Protein AF-A0AAJ2F6U8-F1 (afdb_monomer_lite)

Foldseek 3Di:
DDDDDDDDDDDDDPPPPPPPPPPPPPDPDDPPDDDPPNVFWDKDFQVPDDLVRLCCDPPNVFFPWKKKWFAPDFDQVVVQVPPPPDSQLPPPPPDRRPGPDMDIDDPVRVSVVSSCVPGIGTDPDHDDDDDDRDGDRMDIWGAGPVRGTD

Structure (mmCIF, N/CA/C/O backbone):
data_AF-A0AAJ2F6U8-F1
#
_entry.id   AF-A0AAJ2F6U8-F1
#
loop_
_atom_site.group_PDB
_atom_site.id
_atom_site.type_symbol
_atom_site.label_atom_id
_atom_site.label_alt_id
_atom_site.label_comp_id
_atom_site.label_asym_id
_atom_site.label_entity_id
_atom_site.label_seq_id
_atom_site.pdbx_PDB_ins_code
_atom_site.Cartn_x
_atom_site.Cartn_y
_atom_site.Cartn_z
_atom_sit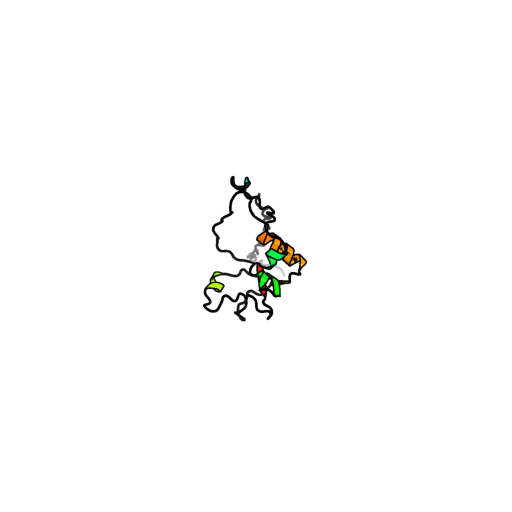e.occupancy
_atom_site.B_iso_or_equiv
_atom_site.auth_seq_id
_atom_site.auth_comp_id
_atom_site.auth_asym_id
_atom_site.auth_atom_id
_atom_site.pdbx_PDB_model_num
ATOM 1 N N . MET A 1 1 ? 23.604 44.448 85.826 1.00 34.81 1 MET A N 1
ATOM 2 C CA . MET A 1 1 ? 24.570 44.944 84.822 1.00 34.81 1 MET A CA 1
ATOM 3 C C . MET A 1 1 ? 25.352 43.764 84.274 1.00 34.81 1 MET A C 1
ATOM 5 O O . MET A 1 1 ? 25.950 43.070 85.074 1.00 34.81 1 MET A O 1
ATOM 9 N N . LYS A 1 2 ? 25.349 43.622 82.942 1.00 37.66 2 LYS A N 1
ATOM 10 C CA . LYS A 1 2 ? 26.334 42.939 82.081 1.00 37.66 2 LYS A CA 1
ATOM 11 C C . LYS A 1 2 ? 26.624 41.437 82.269 1.00 37.66 2 LYS A C 1
ATOM 13 O O . LYS A 1 2 ? 26.944 40.966 83.348 1.00 37.66 2 LYS A O 1
ATOM 18 N N . SER A 1 3 ? 26.726 40.809 81.094 1.00 32.78 3 SER A N 1
ATOM 19 C CA . SER A 1 3 ? 27.633 39.717 80.705 1.00 32.78 3 SER A CA 1
ATOM 20 C C . SER A 1 3 ? 26.930 38.370 80.525 1.00 32.78 3 SER A C 1
ATOM 22 O O . SER A 1 3 ? 26.572 37.716 81.491 1.00 32.78 3 SER A O 1
ATOM 24 N N . LEU A 1 4 ? 26.493 38.035 79.306 1.00 44.59 4 LEU A N 1
ATOM 25 C CA . LEU A 1 4 ? 27.291 37.453 78.211 1.00 44.59 4 LEU A CA 1
ATOM 26 C C . LEU A 1 4 ? 27.838 36.070 78.599 1.00 44.59 4 LEU A C 1
ATOM 28 O O . LEU A 1 4 ? 28.876 35.970 79.248 1.00 44.59 4 LEU A O 1
ATOM 32 N N . LEU A 1 5 ? 27.152 35.017 78.152 1.00 38.34 5 LEU A N 1
ATOM 33 C CA . LEU A 1 5 ? 27.743 33.690 78.025 1.00 38.34 5 LEU A CA 1
ATOM 34 C C . LEU A 1 5 ? 27.276 33.065 76.708 1.00 38.34 5 LEU A C 1
ATOM 36 O O . LEU A 1 5 ? 26.111 32.724 76.518 1.00 38.34 5 LEU A O 1
ATOM 40 N N . LEU A 1 6 ? 28.237 33.034 75.785 1.00 44.00 6 LEU A N 1
ATOM 41 C CA . LEU A 1 6 ? 28.277 32.270 74.548 1.00 44.00 6 LEU A CA 1
ATOM 42 C C . LEU A 1 6 ? 27.800 30.832 74.785 1.00 44.00 6 LEU A C 1
ATOM 44 O O . LEU A 1 6 ? 28.410 30.120 75.579 1.00 44.00 6 LEU A O 1
ATOM 48 N N . ILE A 1 7 ? 26.820 30.371 74.008 1.00 42.47 7 ILE A N 1
ATOM 49 C CA . ILE A 1 7 ? 26.728 28.954 73.650 1.00 42.47 7 ILE A CA 1
ATOM 50 C C . ILE A 1 7 ? 26.625 28.868 72.131 1.00 42.47 7 ILE A C 1
ATOM 52 O O . ILE A 1 7 ? 25.604 29.155 71.510 1.00 42.47 7 ILE A O 1
ATOM 56 N N . THR A 1 8 ? 27.762 28.514 71.554 1.00 40.56 8 THR A N 1
ATOM 57 C CA . THR A 1 8 ? 28.006 28.187 70.157 1.00 40.56 8 THR A CA 1
ATOM 58 C C . THR A 1 8 ? 27.223 26.919 69.802 1.00 40.56 8 THR A C 1
ATOM 60 O O . THR A 1 8 ? 27.585 25.833 70.248 1.00 40.56 8 THR A O 1
ATOM 63 N N . VAL A 1 9 ? 26.155 27.025 69.006 1.00 41.53 9 VAL A N 1
ATOM 64 C CA . VAL A 1 9 ? 25.523 25.844 68.395 1.00 41.53 9 VAL A CA 1
ATOM 65 C C . VAL A 1 9 ? 26.220 25.575 67.069 1.00 41.53 9 VAL A C 1
ATOM 67 O O . VAL A 1 9 ? 26.153 26.360 66.124 1.00 41.53 9 VAL A O 1
ATOM 70 N N . ILE A 1 10 ? 26.953 24.468 67.057 1.00 47.31 10 ILE A N 1
ATOM 71 C CA . ILE A 1 10 ? 27.755 23.978 65.945 1.00 47.31 10 ILE A CA 1
ATOM 72 C C . ILE A 1 10 ? 26.834 23.468 64.831 1.00 47.31 10 ILE A C 1
ATOM 74 O O . ILE A 1 10 ? 25.997 22.595 65.040 1.00 47.31 10 ILE A O 1
ATOM 78 N N . LEU A 1 11 ? 27.031 24.060 63.652 1.00 47.62 11 LEU A N 1
ATOM 79 C CA . LEU A 1 11 ? 27.083 23.439 62.327 1.00 47.62 11 LEU A CA 1
ATOM 80 C C . LEU A 1 11 ? 26.581 21.983 62.235 1.00 47.62 11 LEU A C 1
ATOM 82 O O . LEU A 1 11 ? 27.277 21.055 62.623 1.00 47.62 11 LEU A O 1
ATOM 86 N N . ASN A 1 12 ? 25.448 21.785 61.566 1.00 43.22 12 ASN A N 1
ATOM 87 C CA . ASN A 1 12 ? 25.259 20.649 60.662 1.00 43.22 12 ASN A CA 1
ATOM 88 C C . ASN A 1 12 ? 24.414 21.130 59.483 1.00 43.22 12 ASN A C 1
ATOM 90 O O . ASN A 1 12 ? 23.206 20.921 59.400 1.00 43.22 12 ASN A O 1
ATOM 94 N N . GLY A 1 13 ? 25.082 21.867 58.594 1.00 41.97 13 GLY A N 1
ATOM 95 C CA . GLY A 1 13 ? 24.553 22.185 57.281 1.00 41.97 13 GLY A CA 1
ATOM 96 C C . GLY A 1 13 ? 24.452 20.902 56.469 1.00 41.97 13 GLY A C 1
ATOM 97 O O . GLY A 1 13 ? 25.464 20.318 56.088 1.00 41.97 13 GLY A O 1
ATOM 98 N N . VAL A 1 14 ? 23.225 20.473 56.191 1.00 45.31 14 VAL A N 1
ATOM 99 C CA . VAL A 1 14 ? 22.954 19.543 55.099 1.00 45.31 14 VAL A CA 1
ATOM 100 C C . VAL A 1 14 ? 23.196 20.325 53.813 1.00 45.31 14 VAL A C 1
ATOM 102 O O . VAL A 1 14 ? 22.359 21.109 53.366 1.00 45.31 14 VAL A O 1
ATOM 105 N N . ILE A 1 15 ? 24.395 20.166 53.257 1.00 51.28 15 ILE A N 1
ATOM 106 C CA . ILE A 1 15 ? 24.725 20.644 51.920 1.00 51.28 15 ILE A CA 1
ATOM 107 C C . ILE A 1 15 ? 23.877 19.813 50.957 1.00 51.28 15 ILE A C 1
ATOM 109 O O . ILE A 1 15 ? 24.193 18.663 50.660 1.00 51.28 15 ILE A O 1
ATOM 113 N N . MET A 1 16 ? 22.771 20.395 50.497 1.00 42.00 16 MET A N 1
ATOM 114 C CA . MET A 1 16 ? 22.053 19.922 49.320 1.00 42.00 16 MET A CA 1
ATOM 115 C C . MET A 1 16 ? 23.050 19.932 48.158 1.00 42.00 16 MET A C 1
ATOM 117 O O . MET A 1 16 ? 23.427 20.992 47.657 1.00 42.00 16 MET A O 1
ATOM 121 N N . MET A 1 17 ? 23.531 18.755 47.759 1.00 46.75 17 MET A N 1
ATOM 122 C CA . MET A 1 17 ? 24.274 18.618 46.516 1.00 46.75 17 MET A CA 1
ATOM 123 C C . MET A 1 17 ? 23.321 18.941 45.370 1.00 46.75 17 MET A C 1
ATOM 125 O O . MET A 1 17 ? 22.457 18.143 45.013 1.00 46.75 17 MET A O 1
ATOM 129 N N . ASN A 1 18 ? 23.483 20.132 44.796 1.00 41.53 18 ASN A N 1
ATOM 130 C CA . ASN A 1 18 ? 22.965 20.441 43.476 1.00 41.53 18 ASN A CA 1
ATOM 131 C C . ASN A 1 18 ? 23.584 19.437 42.498 1.00 41.53 18 ASN A C 1
ATOM 133 O O . ASN A 1 18 ? 24.752 19.552 42.125 1.00 41.53 18 ASN A O 1
ATOM 137 N N . GLY A 1 19 ? 22.806 18.427 42.114 1.00 43.03 19 GLY A N 1
ATOM 138 C CA . GLY A 1 19 ? 23.137 17.550 41.004 1.00 43.03 19 GLY A CA 1
ATOM 139 C C . GLY A 1 19 ? 23.170 18.377 39.726 1.00 43.03 19 GLY A C 1
ATOM 140 O O . GLY A 1 19 ? 22.134 18.655 39.126 1.00 43.03 19 GLY A O 1
ATOM 141 N N . VAL A 1 20 ? 24.365 18.793 39.313 1.00 50.47 20 VAL A N 1
ATOM 142 C CA . VAL A 1 20 ? 24.597 19.342 37.979 1.00 50.47 20 VAL A CA 1
ATOM 143 C C . VAL A 1 20 ? 24.351 18.206 36.991 1.00 50.47 20 VAL A C 1
ATOM 145 O O . VAL A 1 20 ? 25.188 17.320 36.821 1.00 50.47 20 VAL A O 1
ATOM 148 N N . SER A 1 21 ? 23.182 18.213 36.351 1.00 47.75 21 SER A N 1
ATOM 149 C CA . SER A 1 21 ? 22.922 17.379 35.182 1.00 47.75 21 SER A CA 1
ATOM 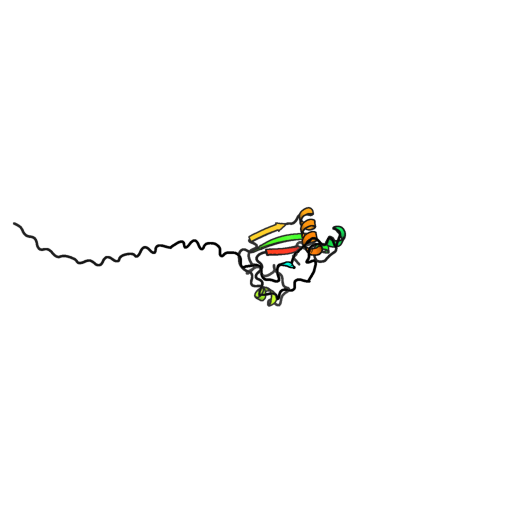150 C C . SER A 1 21 ? 23.827 17.875 34.057 1.00 47.75 21 SER A C 1
ATOM 152 O O . SER A 1 21 ? 23.532 18.862 33.380 1.00 47.75 21 SER A O 1
ATOM 154 N N . GLN A 1 22 ? 24.989 17.240 33.898 1.00 53.06 22 GLN A N 1
ATOM 155 C CA . GLN A 1 22 ? 25.832 17.477 32.738 1.00 53.06 22 GLN A CA 1
ATOM 156 C C . GLN A 1 22 ? 25.081 16.945 31.517 1.00 53.06 22 GLN A C 1
ATOM 158 O O . GLN A 1 22 ? 25.026 15.741 31.267 1.00 53.06 22 GLN A O 1
ATOM 163 N N . ASN A 1 23 ? 24.492 17.868 30.756 1.00 51.53 23 ASN A N 1
ATOM 164 C CA . ASN A 1 23 ? 24.100 17.659 29.370 1.00 51.53 23 ASN A CA 1
ATOM 165 C C . ASN A 1 23 ? 25.373 17.340 28.568 1.00 51.53 23 ASN A C 1
ATOM 167 O O . ASN A 1 23 ? 25.960 18.205 27.916 1.00 51.53 23 ASN A O 1
ATOM 171 N N . LEU A 1 24 ? 25.835 16.091 28.640 1.00 53.97 24 LEU A N 1
ATOM 172 C CA . LEU A 1 24 ? 26.804 15.561 27.696 1.00 53.97 24 LEU A CA 1
ATOM 173 C C . LEU A 1 24 ? 26.088 15.507 26.347 1.00 53.97 24 LEU A C 1
ATOM 175 O O . LEU A 1 24 ? 25.430 14.519 26.019 1.00 53.97 24 LEU A O 1
ATOM 179 N N . LYS A 1 25 ? 26.194 16.594 25.574 1.00 49.38 25 LYS A N 1
ATOM 180 C CA . LYS A 1 25 ? 25.961 16.570 24.130 1.00 49.38 25 LYS A CA 1
ATOM 181 C C . LYS A 1 25 ? 26.904 15.512 23.570 1.00 49.38 25 LYS A C 1
ATOM 183 O O . LYS A 1 25 ? 28.074 15.784 23.319 1.00 49.38 25 LYS A O 1
ATOM 188 N N . ARG A 1 26 ? 26.418 14.278 23.438 1.00 53.47 26 ARG A N 1
ATOM 189 C CA . ARG A 1 26 ? 27.126 13.255 22.677 1.00 53.47 26 ARG A CA 1
ATOM 190 C C . ARG A 1 26 ? 27.153 13.779 21.252 1.00 53.47 26 ARG A C 1
ATOM 192 O O . ARG A 1 26 ? 26.100 13.921 20.632 1.00 53.47 26 ARG A O 1
ATOM 199 N N . ASN A 1 27 ? 28.342 14.117 20.767 1.00 54.53 27 ASN A N 1
ATOM 200 C CA . ASN A 1 27 ? 28.534 14.315 19.341 1.00 54.53 27 ASN A CA 1
ATOM 201 C C . ASN A 1 27 ? 27.988 13.063 18.640 1.00 54.53 27 ASN A C 1
ATOM 203 O O . ASN A 1 27 ? 28.251 11.957 19.132 1.00 54.53 27 ASN A O 1
ATOM 207 N N . PRO A 1 28 ? 27.201 13.205 17.558 1.00 62.22 28 PRO A N 1
ATOM 208 C CA . PRO A 1 28 ? 26.773 12.056 16.781 1.00 62.22 28 PRO A CA 1
ATOM 209 C C . PRO A 1 28 ? 28.012 11.232 16.455 1.00 62.22 28 PRO A C 1
ATOM 211 O O . PRO A 1 28 ? 29.011 11.784 15.987 1.00 62.22 28 PRO A O 1
ATOM 214 N N . LEU A 1 29 ? 27.971 9.936 16.768 1.00 61.91 29 LEU A N 1
ATOM 215 C CA . LEU A 1 29 ? 29.039 9.040 16.354 1.00 61.91 29 LEU A CA 1
ATOM 216 C C . LEU A 1 29 ? 29.213 9.210 14.838 1.00 61.91 29 LEU A C 1
ATOM 218 O O . LEU A 1 29 ? 28.202 9.312 14.131 1.00 61.91 29 LEU A O 1
ATOM 222 N N . PRO A 1 30 ? 30.458 9.282 14.334 1.00 69.69 30 PRO A N 1
ATOM 223 C CA . PRO A 1 30 ? 30.667 9.244 12.899 1.00 69.69 30 PRO A CA 1
ATOM 224 C C . PRO A 1 30 ? 29.962 7.995 12.356 1.00 69.69 30 PRO A C 1
ATOM 226 O O . PRO A 1 30 ? 29.974 6.956 13.030 1.00 69.69 30 PRO A O 1
ATOM 229 N N . PRO A 1 31 ? 29.304 8.090 11.188 1.00 65.88 31 PRO A N 1
ATOM 230 C CA . PRO A 1 31 ? 28.663 6.929 10.598 1.00 65.88 31 PRO A CA 1
ATOM 231 C C . PRO A 1 31 ? 29.699 5.801 10.488 1.00 65.88 31 PRO A C 1
ATOM 233 O O . PRO A 1 31 ? 30.867 6.082 10.189 1.00 65.88 31 PRO A O 1
ATOM 236 N N . PRO A 1 32 ? 29.309 4.545 10.771 1.00 68.75 32 PRO A N 1
ATOM 237 C CA . PRO A 1 32 ? 30.217 3.422 10.615 1.00 68.75 32 PRO A CA 1
ATOM 238 C C . PRO A 1 32 ? 30.791 3.430 9.189 1.00 68.75 32 PRO A C 1
ATOM 240 O O . PRO A 1 32 ? 30.074 3.785 8.246 1.00 68.75 32 PRO A O 1
ATOM 243 N N . PRO A 1 33 ? 32.085 3.103 9.016 1.00 69.06 33 PRO A N 1
ATOM 244 C CA . PRO A 1 33 ? 32.684 3.039 7.693 1.00 69.06 33 PRO A CA 1
ATOM 245 C C . PRO A 1 33 ? 31.895 2.046 6.831 1.00 69.06 33 PRO A C 1
ATOM 247 O O . PRO A 1 33 ? 31.513 0.987 7.341 1.00 69.06 33 PRO A O 1
ATOM 250 N N . PRO A 1 34 ? 31.655 2.373 5.549 1.00 60.53 34 PRO A N 1
ATOM 251 C CA . PRO A 1 34 ? 30.870 1.526 4.669 1.00 60.53 34 PRO A CA 1
ATOM 252 C C . PRO A 1 34 ? 31.498 0.135 4.616 1.00 60.53 34 PRO A C 1
ATOM 254 O O . PRO A 1 34 ? 32.697 -0.003 4.339 1.00 60.53 34 PRO A O 1
ATOM 257 N N . SER A 1 35 ? 30.713 -0.902 4.908 1.00 57.97 35 SER A N 1
ATOM 258 C CA . SER A 1 35 ? 31.209 -2.273 4.834 1.00 57.97 35 SER A CA 1
ATOM 259 C C . SER A 1 35 ? 31.673 -2.569 3.396 1.00 57.97 35 SER A C 1
ATOM 261 O O . SER A 1 35 ? 31.062 -2.078 2.440 1.00 57.97 35 SER A O 1
ATOM 263 N N . PRO A 1 36 ? 32.719 -3.392 3.183 1.00 57.25 36 PRO A N 1
ATOM 264 C CA . PRO A 1 36 ? 33.247 -3.700 1.845 1.00 57.25 36 PRO A CA 1
ATOM 265 C C . PRO A 1 36 ? 32.206 -4.227 0.832 1.00 57.25 36 PRO A C 1
ATOM 267 O O . PRO A 1 36 ? 32.450 -4.208 -0.376 1.00 57.25 36 PRO A O 1
ATOM 270 N N . ASN A 1 37 ? 31.028 -4.649 1.307 1.00 55.09 37 ASN A N 1
ATOM 271 C CA . ASN A 1 37 ? 29.913 -5.152 0.506 1.00 55.09 37 ASN A CA 1
ATOM 272 C C . ASN A 1 37 ? 28.884 -4.076 0.084 1.00 55.09 37 ASN A C 1
ATOM 274 O O . ASN A 1 37 ? 28.031 -4.357 -0.760 1.00 55.09 37 ASN A O 1
ATOM 278 N N . GLU A 1 38 ? 28.966 -2.838 0.581 1.00 55.94 38 GLU A N 1
ATOM 279 C CA . GLU A 1 38 ? 27.985 -1.770 0.295 1.00 55.94 38 GLU A CA 1
ATOM 280 C C . GLU A 1 38 ? 28.021 -1.246 -1.145 1.00 55.94 38 GLU A C 1
ATOM 282 O O . GLU A 1 38 ? 27.044 -0.680 -1.639 1.00 55.94 38 GLU A O 1
ATOM 287 N N . LYS A 1 39 ? 29.118 -1.479 -1.875 1.00 52.91 39 LYS A N 1
ATOM 288 C CA . LYS A 1 39 ? 29.294 -0.958 -3.241 1.00 52.91 39 LYS A CA 1
ATOM 289 C C . LYS A 1 39 ? 28.274 -1.521 -4.248 1.00 52.91 39 LYS A C 1
ATOM 291 O O . LYS A 1 39 ? 28.088 -0.929 -5.314 1.00 52.91 39 LYS A O 1
ATOM 296 N N . TRP A 1 40 ? 27.599 -2.627 -3.922 1.00 54.09 40 TRP A N 1
ATOM 297 C CA . TRP A 1 40 ? 26.744 -3.373 -4.856 1.00 54.09 40 TRP A CA 1
ATOM 298 C C . TRP A 1 40 ? 25.241 -3.293 -4.573 1.00 54.09 40 TRP A C 1
ATOM 300 O O . TRP A 1 40 ? 24.452 -3.688 -5.431 1.00 54.09 40 TRP A O 1
ATOM 310 N N . LEU A 1 41 ? 24.818 -2.726 -3.442 1.00 68.06 41 LEU A N 1
ATOM 311 C CA . LEU A 1 41 ? 23.402 -2.621 -3.077 1.00 68.06 41 LEU A CA 1
ATOM 312 C C . LEU A 1 41 ? 22.814 -1.273 -3.506 1.00 68.06 41 LEU A C 1
ATOM 314 O O . LEU A 1 41 ? 22.287 -0.504 -2.709 1.00 68.06 41 LEU A O 1
ATOM 318 N N . LYS A 1 42 ? 22.890 -0.969 -4.806 1.00 78.56 42 LYS A N 1
ATOM 319 C CA . LYS A 1 42 ? 22.154 0.171 -5.369 1.00 78.56 42 LYS A CA 1
ATOM 320 C C . LYS A 1 42 ? 20.722 -0.258 -5.669 1.00 78.56 42 LYS A C 1
ATOM 322 O O . LYS A 1 42 ? 20.487 -0.961 -6.654 1.00 78.56 42 LYS A O 1
ATOM 327 N N . CYS A 1 43 ? 19.785 0.170 -4.825 1.00 83.75 43 CYS A N 1
ATOM 328 C CA . CYS A 1 43 ? 18.360 0.103 -5.132 1.00 83.75 43 CYS A CA 1
ATOM 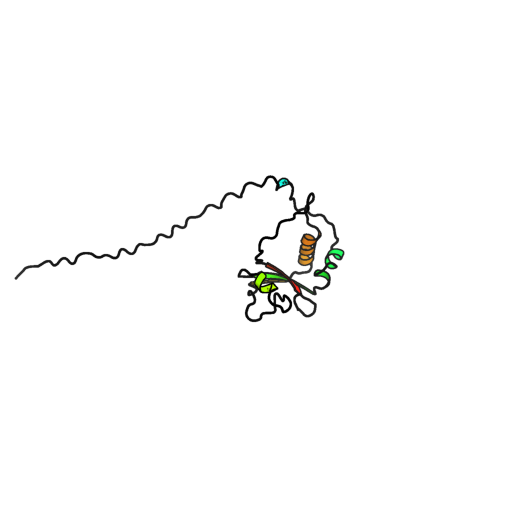329 C C . CYS A 1 43 ? 18.054 1.101 -6.259 1.00 83.75 43 CYS A C 1
ATOM 331 O O . CYS A 1 43 ? 18.389 2.282 -6.164 1.00 83.75 43 CYS A O 1
ATOM 333 N N . VAL A 1 44 ? 17.481 0.618 -7.356 1.00 90.06 44 VAL A N 1
ATOM 334 C CA . VAL A 1 44 ? 17.235 1.391 -8.579 1.00 90.06 44 VAL A CA 1
ATOM 335 C C . VAL A 1 44 ? 15.826 1.133 -9.109 1.00 90.06 44 VAL A C 1
ATOM 337 O O . VAL A 1 44 ? 15.264 0.067 -8.844 1.00 90.06 44 VAL A O 1
ATOM 340 N N . PRO A 1 45 ? 15.270 2.052 -9.916 1.00 92.31 45 PRO A N 1
ATOM 341 C CA . PRO A 1 45 ? 14.074 1.756 -10.685 1.00 92.31 45 PRO A CA 1
ATOM 342 C C . PRO A 1 45 ? 14.370 0.667 -11.730 1.00 92.31 45 PRO A C 1
ATOM 344 O O . PRO A 1 45 ? 15.311 0.768 -12.519 1.00 92.31 45 PRO A O 1
ATOM 347 N N . LEU A 1 46 ? 13.547 -0.376 -11.725 1.00 91.50 46 LEU A N 1
ATOM 348 C CA . LEU A 1 46 ? 13.533 -1.491 -12.669 1.00 91.50 46 LEU A CA 1
ATOM 349 C C . LEU A 1 46 ? 12.452 -1.326 -13.744 1.00 91.50 46 LEU A C 1
ATOM 351 O O . LEU A 1 46 ? 12.563 -1.937 -14.801 1.00 91.50 46 LEU A O 1
ATOM 355 N N . ASN A 1 47 ? 11.414 -0.518 -13.485 1.00 92.88 47 ASN A N 1
ATOM 356 C CA . ASN A 1 47 ? 10.306 -0.253 -14.420 1.00 92.88 47 ASN A CA 1
ATOM 357 C C . ASN A 1 47 ? 9.616 -1.517 -14.957 1.00 92.88 47 ASN A C 1
ATOM 359 O O . ASN A 1 47 ? 9.204 -1.569 -16.112 1.00 92.88 47 ASN A O 1
ATOM 363 N N . LYS A 1 48 ? 9.490 -2.543 -14.112 1.00 94.44 48 LYS A N 1
ATOM 364 C CA . LYS A 1 48 ? 9.034 -3.875 -14.517 1.00 94.44 48 LYS A CA 1
ATOM 365 C C . LYS A 1 48 ? 7.546 -3.933 -14.886 1.00 94.44 48 LYS A C 1
ATOM 367 O O . LYS A 1 48 ? 7.177 -4.691 -15.777 1.00 94.44 48 LYS A O 1
ATOM 372 N N . TYR A 1 49 ? 6.699 -3.158 -14.210 1.00 96.81 49 TYR A N 1
ATOM 373 C CA . TYR A 1 49 ? 5.243 -3.221 -14.344 1.00 96.81 49 TYR A CA 1
ATOM 374 C C . TYR A 1 49 ? 4.605 -1.847 -14.574 1.00 96.81 49 TYR A C 1
ATOM 376 O O . TYR A 1 49 ? 4.900 -0.862 -13.884 1.00 96.81 49 TYR A O 1
ATOM 384 N N . ALA A 1 50 ? 3.652 -1.792 -15.502 1.00 97.12 50 ALA A N 1
ATOM 385 C CA . ALA A 1 50 ? 2.831 -0.612 -15.746 1.00 97.12 50 ALA A CA 1
ATOM 386 C C . ALA A 1 50 ? 1.863 -0.335 -14.580 1.00 97.12 50 ALA A C 1
ATOM 388 O O . ALA A 1 50 ? 1.572 -1.204 -13.756 1.00 97.12 50 ALA A O 1
ATOM 389 N N . ALA A 1 51 ? 1.319 0.884 -14.516 1.00 95.75 51 ALA A N 1
ATOM 390 C CA . ALA A 1 51 ? 0.393 1.284 -13.452 1.00 95.75 51 ALA A CA 1
ATOM 391 C C . ALA A 1 51 ? -0.860 0.400 -13.362 1.00 95.75 51 ALA A C 1
ATOM 393 O O . ALA A 1 51 ? -1.302 0.072 -12.264 1.00 95.75 51 ALA A O 1
ATOM 394 N N . THR A 1 52 ? -1.415 -0.015 -14.500 1.00 96.19 52 THR A N 1
ATOM 395 C CA . THR A 1 52 ? -2.592 -0.894 -14.556 1.00 96.19 52 THR A CA 1
ATOM 396 C C . THR A 1 52 ? -2.295 -2.286 -14.003 1.00 96.19 52 THR A C 1
ATOM 398 O O . THR A 1 52 ? -3.096 -2.806 -13.236 1.00 96.19 52 THR A O 1
ATOM 401 N N . GLN A 1 53 ? -1.121 -2.846 -14.311 1.00 97.81 53 GLN A N 1
ATOM 402 C CA . GLN A 1 53 ? -0.684 -4.152 -13.807 1.00 97.81 53 GLN A CA 1
ATOM 403 C C . GLN A 1 53 ? -0.468 -4.122 -12.292 1.00 97.81 53 GLN A C 1
ATOM 405 O O . GLN A 1 53 ? -0.953 -4.992 -11.580 1.00 97.81 53 GLN A O 1
ATOM 410 N N . ARG A 1 54 ? 0.193 -3.078 -11.776 1.00 97.00 54 ARG A N 1
ATOM 411 C CA . ARG A 1 54 ? 0.479 -2.952 -10.337 1.00 97.00 54 ARG A CA 1
ATOM 412 C C . ARG A 1 54 ? -0.780 -2.909 -9.468 1.00 97.00 54 ARG A C 1
ATOM 414 O O . ARG A 1 54 ? -0.764 -3.420 -8.356 1.00 97.00 54 ARG A O 1
ATOM 421 N N . LYS A 1 55 ? -1.879 -2.343 -9.979 1.00 94.12 55 LYS A N 1
ATOM 422 C CA . LYS A 1 55 ? -3.181 -2.321 -9.285 1.00 94.12 55 LYS A CA 1
ATOM 423 C C . LYS A 1 55 ? -3.874 -3.685 -9.238 1.00 94.12 55 LYS A C 1
ATOM 425 O O . LYS A 1 55 ? -4.792 -3.860 -8.449 1.00 94.12 55 LYS A O 1
ATOM 430 N N . GLN A 1 56 ? -3.469 -4.633 -10.082 1.00 96.81 56 GLN A N 1
ATOM 431 C CA . GLN A 1 56 ? -4.028 -5.987 -10.107 1.00 96.81 56 GLN A CA 1
ATOM 432 C C . GLN A 1 56 ? -3.345 -6.926 -9.108 1.00 96.81 56 GLN A C 1
ATOM 434 O O . GLN A 1 56 ? -3.837 -8.030 -8.880 1.00 96.81 56 GLN A O 1
ATOM 439 N N . PHE A 1 57 ? -2.235 -6.504 -8.500 1.00 96.56 57 PHE A N 1
ATOM 440 C CA . PHE A 1 57 ? -1.527 -7.306 -7.512 1.00 96.56 57 PHE A CA 1
ATOM 441 C C . PHE A 1 57 ? -2.211 -7.231 -6.149 1.00 96.56 57 PHE A C 1
ATOM 443 O O . PHE A 1 57 ? -2.669 -6.170 -5.726 1.00 96.56 57 PHE A O 1
ATOM 450 N N . TYR A 1 58 ? -2.249 -8.365 -5.452 1.00 92.19 58 TYR A N 1
ATOM 451 C CA . TYR A 1 58 ? -2.632 -8.392 -4.046 1.00 92.19 58 TYR A CA 1
ATOM 452 C C . TYR A 1 58 ? -1.635 -7.562 -3.222 1.00 92.19 58 TYR A C 1
ATOM 454 O O . TYR A 1 58 ? -0.428 -7.652 -3.483 1.00 92.19 58 TYR A O 1
ATOM 462 N N . PRO A 1 59 ? -2.093 -6.772 -2.233 1.00 94.75 59 PRO A N 1
ATOM 463 C CA . PRO A 1 59 ? -3.490 -6.584 -1.783 1.00 94.75 59 PRO A CA 1
ATOM 464 C C . PRO A 1 59 ? -4.260 -5.435 -2.471 1.00 94.75 59 PRO A C 1
ATOM 466 O O . PRO A 1 59 ? -5.422 -5.175 -2.160 1.00 94.75 59 PRO A O 1
ATOM 469 N N . PHE A 1 60 ? -3.645 -4.732 -3.426 1.00 95.94 60 PHE A N 1
ATOM 470 C CA . PHE A 1 60 ? -4.218 -3.543 -4.076 1.00 95.94 60 PHE A CA 1
ATOM 471 C C . PHE A 1 60 ? -5.454 -3.820 -4.937 1.00 95.94 60 PHE A C 1
ATOM 473 O O . PHE A 1 60 ? -6.277 -2.930 -5.132 1.00 95.94 60 PHE A O 1
ATOM 480 N N . ASN A 1 61 ? -5.596 -5.037 -5.455 1.00 95.88 61 ASN A N 1
ATOM 481 C CA . ASN A 1 61 ? -6.747 -5.430 -6.267 1.00 95.88 61 ASN A CA 1
ATOM 482 C C . ASN A 1 61 ? -8.033 -5.655 -5.458 1.00 95.88 61 ASN A C 1
ATOM 484 O O . ASN A 1 61 ? -9.119 -5.673 -6.037 1.00 95.88 61 ASN A O 1
ATOM 488 N N . GLN A 1 62 ? -7.917 -5.842 -4.143 1.00 95.31 62 GLN A N 1
ATOM 489 C CA . GLN A 1 62 ? -9.042 -6.085 -3.238 1.00 95.31 62 GLN A CA 1
ATOM 490 C C . GLN A 1 62 ? -9.352 -4.875 -2.350 1.00 95.31 62 GLN A C 1
ATOM 492 O O . GLN A 1 62 ? -10.444 -4.793 -1.783 1.00 95.31 62 GLN A O 1
ATOM 497 N N . SER A 1 63 ? -8.427 -3.920 -2.248 1.00 95.25 63 SER A N 1
ATOM 498 C CA . SER A 1 63 ? -8.594 -2.761 -1.384 1.00 95.25 63 SER A CA 1
ATOM 499 C C . SER A 1 63 ? -9.528 -1.714 -1.993 1.00 95.25 63 SER A C 1
ATOM 501 O O . SER A 1 63 ? -9.451 -1.356 -3.169 1.00 95.25 63 SER A O 1
A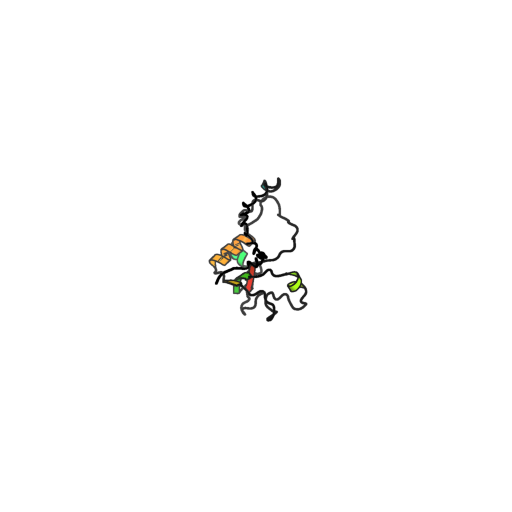TOM 503 N N . SER A 1 64 ? -10.431 -1.199 -1.165 1.00 95.44 64 SER A N 1
ATOM 504 C CA . SER A 1 64 ? -11.208 0.007 -1.459 1.00 95.44 64 SER A CA 1
ATOM 505 C C . SER A 1 64 ? -10.460 1.272 -1.022 1.00 95.44 64 SER A C 1
ATOM 507 O O . SER A 1 64 ? -10.648 2.345 -1.594 1.00 95.44 64 SER A O 1
ATOM 509 N N . LEU A 1 65 ? -9.594 1.133 -0.015 1.00 94.31 65 LEU A N 1
ATOM 510 C CA . LEU A 1 65 ? -8.883 2.214 0.645 1.00 94.31 65 LEU A CA 1
ATOM 511 C C . LEU A 1 65 ? -7.549 1.685 1.178 1.00 94.31 65 LEU A C 1
ATOM 513 O O . LEU A 1 65 ? -7.471 0.565 1.686 1.00 94.31 65 LEU A O 1
ATOM 517 N N . VAL A 1 66 ? -6.505 2.507 1.104 1.00 95.69 66 VAL A N 1
ATOM 518 C CA . VAL A 1 66 ? -5.194 2.197 1.684 1.00 95.69 66 VAL A CA 1
ATOM 519 C C . VAL A 1 66 ? -4.796 3.321 2.624 1.00 95.69 66 VAL A C 1
ATOM 521 O O . VAL A 1 66 ? -4.822 4.495 2.240 1.00 95.69 66 VAL A O 1
ATOM 524 N N . LYS A 1 67 ? -4.426 2.965 3.853 1.00 94.56 67 LYS A N 1
ATOM 525 C CA . LYS A 1 67 ? -3.927 3.910 4.852 1.00 94.56 67 LYS A CA 1
ATOM 526 C C . LYS A 1 67 ? -2.495 3.583 5.235 1.00 94.56 67 LYS A C 1
ATOM 528 O O . LYS A 1 67 ? -2.132 2.420 5.366 1.00 94.56 67 LYS A O 1
ATOM 533 N N . ILE A 1 68 ? -1.712 4.624 5.468 1.00 94.12 68 ILE A N 1
ATOM 534 C CA . ILE A 1 68 ? -0.469 4.537 6.226 1.00 94.12 68 ILE A CA 1
ATOM 535 C C . ILE A 1 68 ? -0.817 4.906 7.661 1.00 94.12 68 ILE A C 1
ATOM 537 O O . ILE A 1 68 ? -1.470 5.928 7.886 1.00 94.12 68 ILE A O 1
ATOM 541 N N . ILE A 1 69 ? -0.442 4.067 8.616 1.00 88.56 69 ILE A N 1
ATOM 542 C CA . ILE A 1 69 ? -0.655 4.335 10.038 1.00 88.56 69 ILE A CA 1
ATOM 543 C C . ILE A 1 69 ? 0.664 4.301 10.788 1.00 88.56 69 ILE A C 1
ATOM 545 O O . ILE A 1 69 ? 1.570 3.560 10.406 1.00 88.56 69 ILE A O 1
ATOM 549 N N . SER A 1 70 ? 0.723 5.071 11.867 1.00 86.12 70 SER A N 1
ATOM 550 C CA . SER A 1 70 ? 1.864 5.147 12.774 1.00 86.12 70 SER A CA 1
ATOM 551 C C . SER A 1 70 ? 1.410 4.842 14.196 1.00 86.12 70 SER A C 1
ATOM 553 O O . SER A 1 70 ? 0.318 5.242 14.612 1.00 86.12 70 SER A O 1
ATOM 555 N N . PHE A 1 71 ? 2.263 4.181 14.967 1.00 80.38 71 PHE A N 1
ATOM 556 C CA . PHE A 1 71 ? 2.004 3.824 16.359 1.00 80.38 71 PHE A CA 1
ATOM 557 C C . PHE A 1 71 ? 2.905 4.632 17.293 1.00 80.38 71 PHE A C 1
ATOM 559 O O . PHE A 1 71 ? 4.068 4.900 16.987 1.00 80.38 71 PHE A O 1
ATOM 566 N N . LYS A 1 72 ? 2.354 5.047 18.437 1.00 70.94 72 LYS A N 1
ATOM 567 C CA . LYS A 1 72 ? 3.077 5.838 19.448 1.00 70.94 72 LYS A CA 1
ATOM 568 C C . LYS A 1 72 ? 4.109 5.008 20.211 1.00 70.94 72 LYS A C 1
ATOM 570 O O . LYS A 1 72 ? 5.179 5.502 20.557 1.00 70.94 72 LYS A O 1
ATOM 575 N N . GLU A 1 73 ? 3.769 3.751 20.456 1.00 67.38 73 GLU A N 1
ATOM 576 C CA . GLU A 1 73 ? 4.550 2.802 21.239 1.00 67.38 73 GLU A CA 1
ATOM 577 C C . GLU A 1 73 ? 4.947 1.608 20.370 1.00 67.38 73 GLU A C 1
ATOM 579 O O . GLU A 1 73 ? 4.341 1.346 19.329 1.00 67.38 73 GLU A O 1
ATOM 584 N N . TYR A 1 74 ? 6.011 0.918 20.778 1.00 59.34 74 TYR A N 1
ATOM 585 C CA . TYR A 1 74 ? 6.478 -0.274 20.084 1.00 59.34 74 TYR A CA 1
ATOM 586 C C . TYR A 1 74 ? 5.446 -1.387 20.231 1.00 59.34 74 TYR A C 1
ATOM 588 O O . TYR A 1 74 ? 5.060 -1.741 21.342 1.00 59.34 74 TYR A O 1
ATOM 596 N N . ILE A 1 75 ? 5.031 -1.955 19.106 1.00 58.31 75 ILE A N 1
ATOM 597 C CA . ILE A 1 75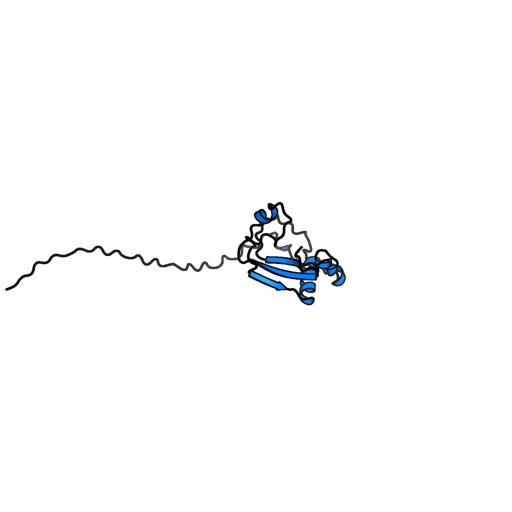 ? 4.160 -3.121 19.094 1.00 58.31 75 ILE A CA 1
ATOM 598 C C . ILE A 1 75 ? 5.041 -4.361 19.113 1.00 58.31 75 ILE A C 1
ATOM 600 O O . ILE A 1 75 ? 5.849 -4.547 18.203 1.00 58.31 75 ILE A O 1
ATOM 604 N N . ASN A 1 76 ? 4.875 -5.217 20.120 1.00 55.38 76 ASN A N 1
ATOM 605 C CA . ASN A 1 76 ? 5.435 -6.559 20.066 1.00 55.38 76 ASN A CA 1
ATOM 606 C C . ASN A 1 76 ? 4.579 -7.418 19.116 1.00 55.38 76 ASN A C 1
ATOM 608 O O . ASN A 1 76 ? 3.401 -7.669 19.378 1.00 55.38 76 ASN A O 1
ATOM 612 N N . ILE A 1 77 ? 5.160 -7.836 17.987 1.00 56.06 77 ILE A N 1
ATOM 613 C CA . ILE A 1 77 ? 4.457 -8.659 16.993 1.00 56.06 77 ILE A CA 1
ATOM 614 C C . ILE A 1 77 ? 4.211 -10.082 17.531 1.00 56.06 77 ILE A C 1
ATOM 616 O O . ILE A 1 77 ? 3.198 -10.691 17.198 1.00 56.06 77 ILE A O 1
ATOM 620 N N . ASP A 1 78 ? 5.045 -10.602 18.434 1.00 48.28 78 ASP A N 1
ATOM 621 C CA . ASP A 1 78 ? 4.891 -11.965 18.967 1.00 48.28 78 ASP A CA 1
ATOM 622 C C . ASP A 1 78 ? 3.615 -12.117 19.813 1.00 48.28 78 ASP A C 1
ATOM 624 O O . ASP A 1 78 ? 3.008 -13.188 19.864 1.00 48.28 78 ASP A O 1
ATOM 628 N N . THR A 1 79 ? 3.145 -11.028 20.429 1.00 48.56 79 THR A N 1
ATOM 629 C CA . THR A 1 79 ? 1.833 -10.981 21.097 1.00 48.56 79 THR A CA 1
ATOM 630 C C . THR A 1 79 ? 0.648 -10.883 20.128 1.00 48.56 79 THR A C 1
ATOM 632 O O . THR A 1 79 ? -0.454 -11.262 20.508 1.00 48.56 79 THR A O 1
ATOM 635 N N . LEU A 1 80 ? 0.855 -10.438 18.882 1.00 49.94 80 LEU A N 1
ATOM 636 C CA . LEU A 1 80 ? -0.178 -10.398 17.831 1.00 49.94 80 LEU A CA 1
ATOM 637 C C . LEU A 1 80 ? -0.378 -11.750 17.137 1.00 49.94 80 LEU A C 1
ATOM 639 O O . LEU A 1 80 ? -1.466 -12.030 16.646 1.00 49.94 80 LEU A O 1
ATOM 643 N N . ILE A 1 81 ? 0.670 -12.574 17.065 1.00 46.38 81 ILE A N 1
ATOM 644 C CA . ILE A 1 81 ? 0.648 -13.850 16.332 1.00 46.38 81 ILE A CA 1
ATOM 645 C C . ILE A 1 81 ? 0.092 -14.992 17.204 1.00 46.38 81 ILE A C 1
ATOM 647 O O . ILE A 1 81 ? -0.514 -15.924 16.684 1.00 46.38 81 ILE A O 1
ATOM 651 N N . ASN A 1 82 ? 0.256 -14.917 18.531 1.00 42.12 82 ASN A N 1
ATOM 652 C CA . ASN A 1 82 ? -0.164 -15.977 19.459 1.00 42.12 82 ASN A CA 1
ATOM 653 C C . ASN A 1 82 ? -1.621 -15.863 19.952 1.00 42.12 82 ASN A C 1
ATOM 655 O O . ASN A 1 82 ? -2.099 -16.757 20.653 1.00 42.12 82 ASN A O 1
ATOM 659 N N . SER A 1 83 ? -2.358 -14.809 19.588 1.00 43.06 83 SER A N 1
ATOM 660 C CA . SER A 1 83 ? -3.812 -14.791 19.762 1.00 43.06 83 SER A CA 1
ATOM 661 C C . SER A 1 83 ? -4.453 -15.656 18.673 1.00 43.06 83 SER A C 1
ATOM 663 O O . SER A 1 83 ? -4.491 -15.274 17.511 1.00 43.06 83 SER A O 1
ATOM 665 N N . VAL A 1 84 ? -4.964 -16.830 19.050 1.00 41.41 84 VAL A N 1
ATOM 666 C CA . VAL A 1 84 ? -5.582 -17.864 18.183 1.00 41.41 84 VAL A CA 1
ATOM 667 C C . VAL A 1 84 ? -6.909 -17.418 17.524 1.00 41.41 84 VAL A C 1
ATOM 669 O O . VAL A 1 84 ? -7.631 -18.203 16.919 1.00 41.41 84 VAL A O 1
ATOM 672 N N . THR A 1 85 ? -7.237 -16.135 17.572 1.00 41.00 85 THR A N 1
ATOM 673 C CA . THR A 1 85 ? -8.254 -15.516 16.722 1.00 41.00 85 THR A CA 1
ATOM 674 C C . THR A 1 85 ? -7.514 -14.682 15.692 1.00 41.00 85 THR A C 1
ATOM 676 O O . THR A 1 85 ? -6.764 -13.812 16.120 1.00 41.00 85 THR A O 1
ATOM 679 N N . GLU A 1 86 ? -7.698 -14.994 14.397 1.00 38.88 86 GLU A N 1
ATOM 680 C CA . GLU A 1 86 ? -7.375 -14.189 13.197 1.00 38.88 86 GLU A CA 1
ATOM 681 C C . GLU A 1 86 ? -6.550 -12.930 13.499 1.00 38.88 86 GLU A C 1
ATOM 683 O O . GLU A 1 86 ? -7.101 -12.080 14.204 1.00 38.88 86 GLU A O 1
ATOM 688 N N . PRO A 1 87 ? -5.311 -12.764 12.975 1.00 39.19 87 PRO A N 1
ATOM 689 C CA . PRO A 1 87 ? -4.398 -11.662 13.292 1.00 39.19 87 PRO A CA 1
ATOM 690 C C . PRO A 1 87 ? -4.986 -10.343 12.803 1.00 39.19 87 PRO A C 1
ATOM 692 O O . PRO A 1 87 ? -4.606 -9.726 11.813 1.00 39.19 87 PRO A O 1
ATOM 695 N N . THR A 1 88 ? -5.975 -9.904 13.540 1.00 41.72 88 THR A N 1
ATOM 696 C CA . THR A 1 88 ? -6.638 -8.653 13.408 1.00 41.72 88 THR A CA 1
ATOM 697 C C . THR A 1 88 ? -5.708 -7.759 14.175 1.00 41.72 88 THR A C 1
ATOM 699 O O . THR A 1 88 ? -5.804 -7.583 15.386 1.00 41.72 88 THR A O 1
ATOM 702 N N . ILE A 1 89 ? -4.849 -7.108 13.401 1.00 47.16 89 ILE A N 1
ATOM 703 C CA . ILE A 1 89 ? -4.126 -5.884 13.756 1.00 47.16 89 ILE A CA 1
ATOM 704 C C . ILE A 1 89 ? -5.087 -4.839 14.414 1.00 47.16 89 ILE A C 1
ATOM 706 O O . ILE A 1 89 ? -4.648 -3.824 14.943 1.00 47.16 89 ILE A O 1
ATOM 710 N N . PHE A 1 90 ? -6.404 -5.113 14.434 1.00 46.44 90 PHE A N 1
ATOM 711 C CA . PHE A 1 90 ? -7.520 -4.267 14.819 1.00 46.44 90 PHE A CA 1
ATOM 712 C C . PHE A 1 90 ? -8.605 -4.904 15.726 1.00 46.44 90 PHE A C 1
ATOM 714 O O . PHE A 1 90 ? -9.638 -4.249 15.869 1.00 46.44 90 PHE A O 1
ATOM 721 N N . ALA A 1 91 ? -8.477 -6.108 16.323 1.00 38.84 91 ALA A N 1
ATOM 722 C CA . ALA A 1 91 ? -9.615 -6.712 17.071 1.00 38.84 91 ALA A CA 1
ATOM 723 C C . ALA A 1 91 ? -9.469 -6.917 18.584 1.00 38.84 91 ALA A C 1
ATOM 725 O O . ALA A 1 91 ? -10.395 -7.455 19.185 1.00 38.84 91 ALA A O 1
ATOM 726 N N . ASP A 1 92 ? -8.423 -6.417 19.243 1.00 39.78 92 ASP A N 1
ATOM 727 C CA . ASP A 1 92 ? -8.504 -6.257 20.701 1.00 39.78 92 ASP A CA 1
ATOM 728 C C . ASP A 1 92 ? -8.917 -4.823 21.052 1.00 39.78 92 ASP A C 1
ATOM 730 O O . ASP A 1 92 ? -8.078 -3.935 21.152 1.00 39.78 92 ASP A O 1
ATOM 734 N N . LEU A 1 93 ? -10.219 -4.576 21.230 1.00 43.72 93 LEU A N 1
ATOM 735 C CA . LEU A 1 93 ? -10.777 -3.284 21.666 1.00 43.72 93 LEU A CA 1
ATOM 736 C C . LEU A 1 93 ? -10.192 -2.773 23.001 1.00 43.72 93 LEU A C 1
ATOM 738 O O . LEU A 1 93 ? -10.396 -1.601 23.323 1.00 43.72 93 LEU A O 1
ATOM 742 N N . GLN A 1 94 ? -9.471 -3.602 23.767 1.00 45.31 94 GLN A N 1
ATOM 743 C CA . GLN A 1 94 ? -8.887 -3.213 25.052 1.00 45.31 94 GLN A CA 1
ATOM 744 C C . GLN A 1 94 ? -7.371 -2.956 25.009 1.00 45.31 94 GLN A C 1
ATOM 746 O O . GLN A 1 94 ? -6.905 -2.150 25.813 1.00 45.31 94 GLN A O 1
ATOM 751 N N . ASN A 1 95 ? -6.619 -3.517 24.049 1.00 46.84 95 ASN A N 1
ATOM 752 C CA . ASN A 1 95 ? -5.148 -3.386 23.983 1.00 46.84 95 ASN A CA 1
ATOM 753 C C . ASN A 1 95 ? -4.585 -2.992 22.606 1.00 46.84 95 ASN A C 1
ATOM 755 O O . ASN A 1 95 ? -3.434 -3.305 22.294 1.00 46.84 95 ASN A O 1
ATOM 759 N N . GLN A 1 96 ? -5.350 -2.291 21.760 1.00 54.03 96 GLN A N 1
ATOM 760 C CA . GLN A 1 96 ? -4.774 -1.800 20.504 1.00 54.03 96 GLN A CA 1
ATOM 761 C C . GLN A 1 96 ? -3.619 -0.834 20.786 1.00 54.03 96 GLN A C 1
ATOM 763 O O . GLN A 1 96 ? -3.781 0.099 21.586 1.00 54.03 96 GLN A O 1
ATOM 768 N N . PRO A 1 97 ? -2.485 -0.960 20.078 1.00 55.06 97 PRO A N 1
ATOM 769 C CA . PRO A 1 97 ? -1.543 0.137 19.998 1.00 55.06 97 PRO A CA 1
ATOM 770 C C . PRO A 1 97 ? -2.292 1.311 19.381 1.00 55.06 97 PRO A C 1
ATOM 772 O O . PRO A 1 97 ? -2.700 1.270 18.220 1.00 55.06 97 PRO A O 1
ATOM 775 N N . LYS A 1 98 ? -2.552 2.336 20.198 1.00 64.75 98 LYS A N 1
ATOM 776 C CA . LYS A 1 98 ? -3.346 3.494 19.787 1.00 64.75 98 LYS A CA 1
ATOM 777 C C . LYS A 1 98 ? -2.691 4.088 18.548 1.00 64.75 98 LYS A C 1
ATOM 779 O O . LYS A 1 98 ? -1.589 4.636 18.644 1.00 64.75 98 LYS A O 1
ATOM 784 N N . ILE A 1 99 ? -3.363 3.945 17.403 1.00 74.62 99 ILE A N 1
ATOM 785 C CA . ILE A 1 99 ? -2.964 4.583 16.150 1.00 74.62 99 ILE A CA 1
ATOM 786 C C . ILE A 1 99 ? -2.744 6.054 16.479 1.00 74.62 99 ILE A C 1
ATOM 788 O O . ILE A 1 99 ? -3.661 6.756 16.907 1.00 74.62 99 ILE A O 1
ATOM 792 N N . PHE A 1 100 ? -1.496 6.486 16.365 1.00 81.12 100 PHE A N 1
ATOM 793 C CA . PHE A 1 100 ? -1.108 7.847 16.685 1.00 81.12 100 PHE A CA 1
ATOM 794 C C . PHE A 1 100 ? -1.400 8.768 15.510 1.00 81.12 100 PHE A C 1
ATOM 796 O O . PHE A 1 100 ? -1.914 9.868 15.691 1.00 81.12 100 PHE A O 1
ATOM 803 N N . GLU A 1 101 ? -1.095 8.285 14.311 1.00 86.62 101 GLU A N 1
ATOM 804 C CA . GLU A 1 101 ? -1.299 9.006 13.069 1.00 86.62 101 GLU A CA 1
ATOM 805 C C . GLU A 1 101 ? -1.868 8.057 12.021 1.00 86.62 101 GLU A C 1
ATOM 807 O O . GLU A 1 101 ? -1.529 6.873 11.972 1.00 86.62 101 GLU A O 1
ATOM 812 N N . SER A 1 102 ? -2.756 8.582 11.184 1.00 89.06 102 SER A N 1
ATOM 813 C CA . SER A 1 102 ? -3.312 7.851 10.059 1.00 89.06 102 SER A CA 1
ATOM 814 C C . SER A 1 102 ? -3.454 8.777 8.867 1.00 89.06 102 SER A C 1
ATOM 816 O O . SER A 1 102 ? -4.031 9.859 8.970 1.00 89.06 102 SER A O 1
ATOM 818 N N . PHE A 1 103 ? -2.962 8.322 7.722 1.00 94.88 103 PHE A N 1
ATOM 819 C CA . PHE A 1 103 ? -3.026 9.048 6.470 1.00 94.88 103 PHE A CA 1
ATOM 820 C C . PHE A 1 103 ? -3.617 8.158 5.375 1.00 94.88 103 PHE A C 1
ATOM 822 O O . PHE A 1 103 ? -3.112 7.073 5.090 1.00 94.88 103 PHE A O 1
ATOM 829 N N . THR A 1 104 ? -4.705 8.614 4.754 1.00 96.00 104 THR A N 1
ATOM 830 C CA . THR A 1 104 ? -5.367 7.897 3.656 1.00 96.00 104 THR A CA 1
ATOM 831 C C . THR A 1 104 ? -4.735 8.285 2.327 1.00 96.00 104 THR A C 1
ATOM 833 O O . THR A 1 104 ? -4.686 9.466 1.986 1.00 96.00 104 THR A O 1
ATOM 836 N N . LEU A 1 105 ? -4.285 7.294 1.557 1.00 97.44 105 LEU A N 1
ATOM 837 C CA . LEU A 1 105 ? -3.656 7.538 0.265 1.00 97.44 105 LEU A CA 1
ATOM 838 C C . LEU A 1 105 ? -4.696 7.899 -0.794 1.00 97.44 105 LEU A C 1
ATOM 840 O O . LEU A 1 105 ? -5.656 7.165 -1.024 1.00 97.44 105 LEU A O 1
ATOM 844 N N . ASN A 1 106 ? -4.456 8.997 -1.506 1.00 97.38 106 ASN A N 1
ATOM 845 C CA . ASN A 1 106 ? -5.184 9.285 -2.736 1.00 97.38 106 ASN A CA 1
ATOM 846 C C . ASN A 1 106 ? -4.628 8.471 -3.920 1.00 97.38 106 ASN A C 1
ATOM 848 O O . ASN A 1 106 ? -3.589 7.812 -3.834 1.00 97.38 106 ASN A O 1
ATOM 852 N N . GLN A 1 107 ? -5.293 8.554 -5.073 1.00 95.62 107 GLN A N 1
ATOM 853 C CA . GLN A 1 107 ? -4.931 7.760 -6.249 1.00 95.62 107 GLN A CA 1
ATOM 854 C C . GLN A 1 107 ? -3.507 8.026 -6.770 1.00 95.62 107 GLN A C 1
ATOM 856 O O . GLN A 1 107 ? -2.859 7.089 -7.250 1.00 95.62 107 GLN A O 1
ATOM 861 N N . LYS A 1 108 ? -3.013 9.269 -6.680 1.00 97.25 108 LYS A N 1
ATOM 862 C CA . LYS A 1 108 ? -1.645 9.623 -7.087 1.00 97.25 108 LYS A CA 1
ATOM 863 C C . LYS A 1 108 ? -0.636 8.969 -6.148 1.00 97.25 108 LYS A C 1
ATOM 865 O O . LYS A 1 108 ? 0.278 8.297 -6.608 1.00 97.25 108 LYS A O 1
ATOM 870 N N . GLN A 1 109 ? -0.843 9.094 -4.842 1.00 97.81 109 GLN A N 1
ATOM 871 C CA . GLN A 1 109 ? 0.042 8.505 -3.835 1.00 97.81 109 GLN A CA 1
ATOM 872 C C . GLN A 1 109 ? 0.031 6.976 -3.884 1.00 97.81 109 GLN A C 1
ATOM 874 O O . GLN A 1 109 ? 1.082 6.354 -3.775 1.00 97.81 109 GLN A O 1
ATOM 879 N N . LEU A 1 110 ? -1.131 6.365 -4.126 1.00 96.62 110 LEU A N 1
ATOM 880 C CA . LEU A 1 110 ? -1.245 4.922 -4.318 1.00 96.62 110 LEU A CA 1
ATOM 881 C C . LEU A 1 110 ? -0.445 4.444 -5.539 1.00 96.62 110 LEU A C 1
ATOM 883 O O . LEU A 1 110 ? 0.186 3.385 -5.503 1.00 96.62 110 LEU A O 1
ATOM 887 N N . ASN A 1 111 ? -0.450 5.230 -6.621 1.00 96.81 111 ASN A N 1
ATOM 888 C CA . ASN A 1 111 ? 0.351 4.933 -7.803 1.00 96.81 111 ASN A CA 1
ATOM 889 C C . ASN A 1 111 ? 1.854 4.998 -7.503 1.00 96.81 111 ASN A C 1
ATOM 891 O O . ASN A 1 111 ? 2.574 4.105 -7.945 1.00 96.81 111 ASN A O 1
ATOM 895 N N . GLU A 1 112 ? 2.309 6.000 -6.748 1.00 97.19 112 GLU A N 1
ATOM 896 C CA . GLU A 1 112 ? 3.716 6.110 -6.338 1.00 97.19 112 GLU A CA 1
ATOM 897 C C . GLU A 1 112 ? 4.124 4.969 -5.401 1.00 97.19 112 GLU A C 1
ATOM 899 O O . GLU A 1 112 ? 5.144 4.322 -5.626 1.00 97.19 112 GLU A O 1
ATOM 904 N N . LEU A 1 113 ? 3.294 4.647 -4.403 1.00 96.50 113 LEU A N 1
ATOM 905 C CA . LEU A 1 113 ? 3.561 3.549 -3.473 1.00 96.50 113 LEU A CA 1
ATOM 906 C C . LEU A 1 113 ? 3.725 2.221 -4.215 1.00 96.50 113 LEU A C 1
ATOM 908 O O . LEU A 1 113 ? 4.718 1.520 -4.050 1.00 96.50 113 LEU A O 1
ATOM 912 N N . THR A 1 114 ? 2.764 1.878 -5.069 1.00 96.81 114 THR A N 1
ATOM 913 C CA . THR A 1 114 ? 2.839 0.631 -5.838 1.00 96.81 114 THR A CA 1
ATOM 914 C C . THR A 1 114 ? 4.014 0.642 -6.819 1.00 96.81 114 THR A C 1
ATOM 916 O O . THR A 1 114 ? 4.582 -0.409 -7.104 1.00 96.81 114 THR A O 1
ATOM 919 N N . TYR A 1 115 ? 4.416 1.806 -7.336 1.00 96.62 115 TYR A N 1
ATOM 920 C CA . TYR A 1 115 ? 5.602 1.917 -8.181 1.00 96.62 115 TYR A CA 1
ATOM 921 C C . TYR A 1 115 ? 6.872 1.614 -7.378 1.00 96.62 115 TYR A C 1
ATOM 923 O O . TYR A 1 115 ? 7.691 0.822 -7.832 1.00 96.62 115 TYR A O 1
ATOM 931 N N . ILE A 1 116 ? 6.998 2.138 -6.157 1.00 94.94 116 ILE A N 1
ATOM 932 C CA . ILE A 1 116 ? 8.101 1.793 -5.249 1.00 94.94 116 ILE A CA 1
ATOM 933 C C . ILE A 1 116 ? 8.126 0.282 -4.980 1.00 94.94 116 ILE A C 1
ATOM 935 O O . ILE A 1 116 ? 9.152 -0.357 -5.189 1.00 94.94 116 ILE A O 1
ATOM 939 N N . LEU A 1 117 ? 6.993 -0.305 -4.591 1.00 93.88 117 LEU A N 1
ATOM 940 C CA . LEU A 1 117 ? 6.933 -1.713 -4.180 1.00 93.88 117 LEU A CA 1
ATOM 941 C C . LEU A 1 117 ? 7.253 -2.706 -5.305 1.00 93.88 117 LEU A C 1
ATOM 943 O O . LEU A 1 117 ? 7.854 -3.744 -5.049 1.00 93.88 117 LEU A O 1
ATOM 947 N N . TYR A 1 118 ? 6.849 -2.410 -6.543 1.00 94.56 118 TYR A N 1
ATOM 948 C CA . TYR A 1 118 ? 6.945 -3.378 -7.641 1.00 94.56 118 TYR A CA 1
ATOM 949 C C . TYR A 1 118 ? 7.971 -3.016 -8.719 1.00 94.56 118 TYR A C 1
ATOM 951 O O . TYR A 1 118 ? 8.348 -3.886 -9.507 1.00 94.56 118 TYR A O 1
ATOM 959 N N . ASN A 1 119 ? 8.425 -1.761 -8.770 1.00 95.19 119 ASN A N 1
ATOM 960 C CA . ASN A 1 119 ? 9.368 -1.281 -9.779 1.00 95.19 119 ASN A CA 1
ATOM 961 C C . ASN A 1 119 ? 10.693 -0.788 -9.203 1.00 95.19 119 ASN A C 1
ATOM 963 O O . ASN A 1 119 ? 11.479 -0.256 -9.978 1.00 95.19 119 ASN A O 1
ATOM 967 N N . TYR A 1 120 ? 10.985 -0.975 -7.916 1.00 92.69 120 TYR A N 1
ATOM 968 C CA . TYR A 1 120 ? 12.337 -0.795 -7.381 1.00 92.69 120 TYR A CA 1
ATOM 969 C C . TYR A 1 120 ? 12.958 -2.126 -6.967 1.00 92.69 120 TYR A C 1
ATOM 971 O O . TYR A 1 120 ? 12.266 -3.069 -6.590 1.00 92.69 120 TYR A O 1
ATOM 979 N N . GLY A 1 121 ? 14.283 -2.205 -7.048 1.00 88.06 121 GLY A N 1
ATOM 980 C CA . GLY A 1 121 ? 15.042 -3.359 -6.579 1.00 88.06 121 GLY A CA 1
ATOM 981 C C . GLY A 1 121 ? 16.539 -3.219 -6.832 1.00 88.06 121 GLY A C 1
ATOM 982 O O . GLY A 1 121 ? 17.018 -2.185 -7.298 1.00 88.06 121 GLY A O 1
ATOM 983 N N . PHE A 1 122 ? 17.294 -4.272 -6.529 1.00 85.88 122 PHE A N 1
ATOM 984 C CA . PHE A 1 122 ? 18.750 -4.301 -6.674 1.00 85.88 122 PHE A CA 1
ATOM 985 C C . PHE A 1 122 ? 19.164 -4.928 -8.015 1.00 85.88 122 PHE A C 1
ATOM 987 O O . PHE A 1 122 ? 18.623 -5.957 -8.416 1.00 85.88 122 PHE A O 1
ATOM 994 N N . LYS A 1 123 ? 20.133 -4.321 -8.720 1.00 74.56 123 LYS A N 1
ATOM 995 C CA . LYS A 1 123 ? 20.551 -4.767 -10.070 1.00 74.56 123 LYS A CA 1
ATOM 996 C C . LYS A 1 123 ? 21.300 -6.102 -10.101 1.00 74.56 123 LYS A C 1
ATOM 998 O O . LYS A 1 123 ? 21.244 -6.789 -11.112 1.00 74.56 123 LYS A O 1
ATOM 1003 N N . THR A 1 124 ? 22.077 -6.416 -9.066 1.00 69.88 124 THR A N 1
ATOM 1004 C CA . THR A 1 124 ? 23.153 -7.423 -9.163 1.00 69.88 124 THR A CA 1
ATOM 1005 C C . THR A 1 124 ? 22.998 -8.604 -8.213 1.00 69.88 124 THR A C 1
ATOM 1007 O O . THR A 1 124 ? 23.471 -9.690 -8.535 1.00 69.88 124 THR A O 1
ATOM 1010 N N . LYS A 1 125 ? 22.333 -8.434 -7.067 1.00 66.81 125 LYS A N 1
ATOM 1011 C CA . LYS A 1 125 ? 22.021 -9.514 -6.121 1.00 66.81 125 LYS A CA 1
ATOM 1012 C C . LYS A 1 125 ? 20.662 -9.267 -5.483 1.00 66.81 125 LYS A C 1
ATOM 1014 O O . LYS A 1 125 ? 20.307 -8.117 -5.235 1.00 66.81 125 LYS A O 1
ATOM 1019 N N . LYS A 1 126 ? 19.926 -10.342 -5.190 1.00 63.00 126 LYS A N 1
ATOM 1020 C CA . LYS A 1 126 ? 18.821 -10.266 -4.231 1.00 63.00 126 LYS A CA 1
ATOM 1021 C C . LYS A 1 126 ? 19.437 -9.912 -2.880 1.00 63.00 126 LYS A C 1
ATOM 1023 O O . LYS A 1 126 ? 20.393 -10.556 -2.460 1.00 63.00 126 LYS A O 1
ATOM 1028 N N . TYR A 1 127 ? 18.962 -8.829 -2.280 1.00 65.44 127 TYR A N 1
ATOM 1029 C CA . TYR A 1 127 ? 19.305 -8.516 -0.904 1.00 65.44 127 TYR A CA 1
ATOM 1030 C C . TYR A 1 127 ? 18.480 -9.445 -0.024 1.00 65.44 127 TYR A C 1
ATOM 1032 O O . TYR A 1 127 ? 17.253 -9.381 -0.046 1.00 65.44 127 TYR A O 1
ATOM 1040 N N . GLU A 1 128 ? 19.163 -10.341 0.668 1.00 65.31 128 GLU A N 1
ATOM 1041 C CA . GLU A 1 128 ? 18.584 -11.227 1.665 1.00 65.31 128 GLU A CA 1
ATOM 1042 C C . GLU A 1 128 ? 19.275 -10.863 2.976 1.00 65.31 128 GLU A C 1
ATOM 1044 O O . GLU A 1 128 ? 20.495 -10.973 3.094 1.00 65.31 128 GLU A O 1
ATOM 1049 N N . GLU A 1 129 ? 18.503 -10.331 3.913 1.00 67.06 129 GLU A N 1
ATOM 1050 C CA . GLU A 1 129 ? 18.939 -10.053 5.275 1.00 67.06 129 GLU A CA 1
ATOM 1051 C C . GLU A 1 129 ? 18.134 -10.970 6.192 1.00 67.06 129 GLU A C 1
ATOM 1053 O O . GLU A 1 129 ? 16.924 -11.132 6.010 1.00 67.06 129 GLU A O 1
ATOM 1058 N N . GLU A 1 130 ? 18.807 -11.605 7.149 1.00 65.25 130 GLU A N 1
ATOM 1059 C CA . GLU A 1 130 ? 18.119 -12.356 8.192 1.00 65.25 130 GLU A CA 1
ATOM 1060 C C . GLU A 1 130 ? 17.299 -11.374 9.028 1.00 65.25 130 GLU A C 1
ATOM 1062 O O . GLU A 1 130 ? 17.821 -10.406 9.584 1.00 65.25 130 GLU A O 1
ATOM 1067 N N . SER A 1 131 ? 15.988 -11.599 9.098 1.00 58.69 131 SER A N 1
ATOM 1068 C CA . SER A 1 131 ? 15.104 -10.738 9.869 1.00 58.69 131 SER A CA 1
ATOM 1069 C C . SER A 1 131 ? 15.425 -10.871 11.358 1.00 58.69 131 SER A C 1
ATOM 1071 O O . SER A 1 131 ? 15.067 -11.868 11.985 1.00 58.69 131 SER A O 1
ATOM 1073 N N . MET A 1 132 ? 16.059 -9.856 11.943 1.00 64.44 132 MET A N 1
ATOM 1074 C CA . MET A 1 132 ? 16.019 -9.667 13.394 1.00 64.44 132 MET A CA 1
ATOM 1075 C C . MET A 1 132 ? 14.608 -9.238 13.820 1.00 64.44 132 MET A C 1
ATOM 1077 O O . MET A 1 132 ? 13.868 -8.677 13.009 1.00 64.44 132 MET A O 1
ATOM 1081 N N . CYS A 1 133 ? 14.235 -9.489 15.082 1.00 62.66 133 CYS A N 1
ATOM 1082 C CA . CYS A 1 133 ? 12.937 -9.103 15.650 1.00 62.66 133 CYS A CA 1
ATOM 1083 C C . CYS A 1 133 ? 12.587 -7.654 15.272 1.00 62.66 133 CYS A C 1
ATOM 1085 O O . CYS A 1 133 ? 13.210 -6.699 15.744 1.00 62.66 133 CYS A O 1
ATOM 1087 N N . TYR A 1 134 ? 11.605 -7.499 14.385 1.00 64.69 134 TYR A N 1
ATOM 1088 C CA . TYR A 1 134 ? 11.201 -6.210 13.847 1.00 64.69 134 TYR A CA 1
ATOM 1089 C C . TYR A 1 134 ? 10.046 -5.653 14.677 1.00 64.69 134 TYR A C 1
ATOM 1091 O O . TYR A 1 134 ? 9.026 -6.311 14.852 1.00 64.69 134 TYR A O 1
ATOM 1099 N N . TYR A 1 135 ? 10.205 -4.425 15.173 1.00 68.75 135 TYR A N 1
ATOM 1100 C CA . TYR A 1 135 ? 9.185 -3.705 15.939 1.00 68.75 135 TYR A CA 1
ATOM 1101 C C . TYR A 1 135 ? 8.674 -2.513 15.111 1.00 68.75 135 TYR A C 1
ATOM 1103 O O . TYR A 1 135 ? 9.195 -1.398 15.250 1.00 68.75 135 TYR A O 1
ATOM 1111 N N . PRO A 1 136 ? 7.705 -2.720 14.197 1.00 71.81 136 PRO A N 1
ATOM 1112 C CA . PRO A 1 136 ? 7.228 -1.694 13.285 1.00 71.81 136 PRO A CA 1
ATOM 1113 C C . PRO A 1 136 ? 6.585 -0.547 14.049 1.00 71.81 136 PRO A C 1
ATOM 1115 O O . PRO A 1 136 ? 5.698 -0.737 14.877 1.00 71.81 136 PRO A O 1
ATOM 1118 N N . ARG A 1 137 ? 6.991 0.673 13.698 1.00 81.56 137 ARG A N 1
ATOM 1119 C CA . ARG A 1 137 ? 6.298 1.899 14.113 1.00 81.56 137 ARG A CA 1
ATOM 1120 C C . ARG A 1 137 ? 5.273 2.381 13.098 1.00 81.56 137 ARG A C 1
ATOM 1122 O O . ARG A 1 137 ? 4.495 3.267 13.424 1.00 81.56 137 ARG A O 1
ATOM 1129 N N . ASN A 1 138 ? 5.271 1.804 11.897 1.00 87.62 138 ASN A N 1
ATOM 1130 C CA . ASN A 1 138 ? 4.365 2.170 10.819 1.00 87.62 138 ASN A CA 1
ATOM 1131 C C . ASN A 1 138 ? 3.837 0.916 10.123 1.00 87.62 138 ASN A C 1
ATOM 1133 O O . ASN A 1 138 ? 4.549 -0.085 10.042 1.00 87.62 138 ASN A O 1
ATOM 1137 N N . ALA A 1 139 ? 2.628 0.994 9.575 1.00 87.38 139 ALA A N 1
ATOM 1138 C CA . ALA A 1 139 ? 2.037 -0.066 8.768 1.00 87.38 139 ALA A CA 1
ATOM 1139 C C . ALA A 1 139 ? 1.288 0.504 7.557 1.00 87.38 139 ALA A C 1
ATOM 1141 O O . ALA A 1 139 ? 0.761 1.619 7.596 1.00 87.38 139 ALA A O 1
ATOM 1142 N N . ILE A 1 140 ? 1.231 -0.290 6.487 1.00 92.94 140 ILE A N 1
ATOM 1143 C CA . ILE A 1 140 ? 0.338 -0.068 5.349 1.00 92.94 140 ILE A CA 1
ATOM 1144 C C . ILE A 1 140 ? -0.870 -0.969 5.565 1.00 92.94 140 ILE A C 1
ATOM 1146 O O . ILE A 1 140 ? -0.717 -2.182 5.662 1.00 92.94 140 ILE A O 1
ATOM 1150 N N . VAL A 1 141 ? -2.053 -0.375 5.657 1.00 91.00 141 VAL A N 1
ATOM 1151 C CA . VAL A 1 141 ? -3.295 -1.078 5.976 1.00 91.00 141 VAL A CA 1
ATOM 1152 C C . VAL A 1 141 ? -4.239 -0.981 4.796 1.00 91.00 141 VAL A C 1
ATOM 1154 O O . VAL A 1 141 ? -4.520 0.117 4.301 1.00 91.00 141 VAL A O 1
ATOM 1157 N N . PHE A 1 142 ? -4.750 -2.129 4.376 1.00 93.56 142 PHE A N 1
ATOM 1158 C CA . PHE A 1 142 ? -5.688 -2.264 3.277 1.00 93.56 142 PHE A CA 1
ATOM 1159 C C . PHE A 1 142 ? -7.072 -2.485 3.859 1.00 93.56 142 PHE A C 1
ATOM 1161 O O . PHE A 1 142 ? -7.238 -3.300 4.753 1.00 93.56 142 PHE A O 1
ATOM 1168 N N . TYR A 1 143 ? -8.057 -1.731 3.385 1.00 89.00 143 TYR A N 1
ATOM 1169 C CA . TYR A 1 143 ? -9.442 -1.890 3.811 1.00 89.00 143 TYR A CA 1
ATOM 1170 C C . TYR A 1 143 ? -10.270 -2.392 2.644 1.00 89.00 143 TYR A C 1
ATOM 1172 O O . TYR A 1 143 ? -10.117 -1.917 1.513 1.00 89.00 143 TYR A O 1
ATOM 1180 N N .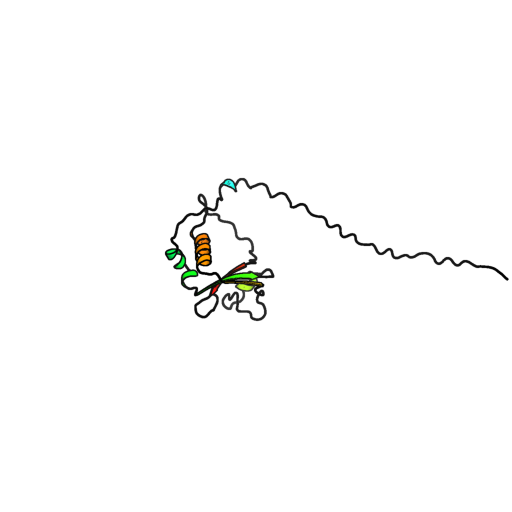 ASP A 1 144 ? -11.159 -3.339 2.914 1.00 90.62 144 ASP A N 1
ATOM 1181 C CA . ASP A 1 144 ? -12.112 -3.841 1.936 1.00 90.62 144 ASP A CA 1
ATOM 1182 C C . ASP A 1 144 ? -13.231 -2.812 1.682 1.00 90.62 144 ASP A C 1
ATOM 1184 O O . ASP A 1 144 ? -13.248 -1.705 2.228 1.00 90.62 144 ASP A O 1
ATOM 1188 N N . LYS A 1 145 ? -14.206 -3.151 0.835 1.00 94.31 145 LYS A N 1
ATOM 1189 C CA . LYS A 1 145 ? -15.346 -2.260 0.540 1.00 94.31 145 LYS A CA 1
ATOM 1190 C C . LYS A 1 145 ? -16.279 -2.021 1.734 1.00 94.31 145 LYS A C 1
ATOM 1192 O O . LYS A 1 145 ? -17.061 -1.076 1.691 1.00 94.31 145 LYS A O 1
ATOM 1197 N N . LYS A 1 146 ? -16.226 -2.869 2.761 1.00 90.88 146 LYS A N 1
ATOM 1198 C CA . LYS A 1 146 ? -17.001 -2.737 4.002 1.00 90.88 146 LYS A CA 1
ATOM 1199 C C . LYS A 1 146 ? -16.265 -1.887 5.044 1.00 90.88 146 LYS A C 1
ATOM 1201 O O . LYS A 1 146 ? -16.827 -1.621 6.101 1.00 90.88 146 LYS A O 1
ATOM 1206 N N . GLY A 1 147 ? -15.040 -1.446 4.749 1.00 82.38 147 GLY A N 1
ATOM 1207 C CA . GLY A 1 147 ? -14.201 -0.707 5.688 1.00 82.38 147 GLY A CA 1
ATOM 1208 C C . GLY A 1 147 ? -13.537 -1.608 6.729 1.00 82.38 147 GLY A C 1
ATOM 1209 O O . GLY A 1 147 ? -13.128 -1.106 7.774 1.00 82.38 147 GLY A O 1
ATOM 1210 N N . ILE A 1 148 ? -13.427 -2.911 6.458 1.00 83.75 148 ILE A N 1
ATOM 1211 C CA . ILE A 1 148 ? -12.745 -3.880 7.316 1.00 83.75 148 ILE A CA 1
ATOM 1212 C C . ILE A 1 148 ? -11.291 -4.004 6.843 1.00 83.75 148 ILE A C 1
ATOM 1214 O O . ILE A 1 148 ? -11.063 -4.210 5.648 1.00 83.75 148 ILE A O 1
ATOM 1218 N N . PRO A 1 149 ? -10.305 -3.848 7.740 1.00 84.38 149 PRO A N 1
ATOM 1219 C CA . PRO A 1 149 ? -8.907 -4.039 7.390 1.00 84.38 149 PRO A CA 1
ATOM 1220 C C . PRO A 1 149 ? -8.569 -5.522 7.169 1.00 84.38 149 PRO A C 1
ATOM 1222 O O . PRO A 1 149 ? -9.072 -6.371 7.905 1.00 84.38 149 PRO A O 1
ATOM 1225 N N . PHE A 1 150 ? -7.707 -5.814 6.191 1.00 82.56 150 PHE A N 1
ATOM 1226 C CA . PHE A 1 150 ? -7.227 -7.160 5.846 1.00 82.56 150 PHE A CA 1
ATOM 1227 C C . PHE A 1 150 ? -5.753 -7.156 5.408 1.00 82.56 150 PHE A C 1
ATOM 1229 O O . PHE A 1 150 ? -5.224 -6.062 5.082 1.00 82.56 150 PHE A O 1
#

pLDDT: mean 70.63, std 21.29, range [32.78, 97.81]

Sequence (150 aa):
MKSLLLITVILNGVIMMNGVSQNLKRNPLPPPPPSPNEKWLKCVPLNKYAATQRKQFYPFNQSSLVKIISFKEYINIDTLINSVTEPTIFADLQNQPKIFESFTLNQKQLNELTYILYNYGFKTKKYEEESMCYYPRNAIVFYDKKGIPF

Secondary structure (DSSP, 8-state):
--------------------------PPPPPPPPPTTGGG--EEE---S-HHHHTTSTTTTT-SEEEEEEESS---SHHHHSSSS---TT--TTT---EEEEEEPPHHHHHHHHHHHHHEEESSS-----------SEEEEEE-TTS-B-

Radius of gyration: 29.54 Å; chains: 1; bounding box: 50×63×101 Å